Protein AF-A0A367LTR6-F1 (afdb_monomer_lite)

Structure (mmCIF, N/CA/C/O backbone):
data_AF-A0A367LTR6-F1
#
_entry.id   AF-A0A367LTR6-F1
#
loop_
_atom_site.group_PDB
_atom_site.id
_atom_site.type_symbol
_atom_site.label_atom_id
_atom_site.label_alt_id
_atom_site.label_comp_id
_atom_site.label_asym_id
_atom_site.label_entity_id
_atom_site.label_seq_id
_atom_site.pdbx_PDB_ins_code
_atom_site.Cartn_x
_atom_site.Cartn_y
_atom_site.Cartn_z
_atom_site.occupancy
_atom_site.B_iso_or_equiv
_atom_site.auth_seq_id
_atom_site.auth_comp_id
_atom_site.auth_asym_id
_atom_site.auth_atom_id
_atom_site.pdbx_PDB_model_num
ATOM 1 N N . ALA A 1 1 ? 1.520 25.442 -12.890 1.00 37.50 1 ALA A N 1
ATOM 2 C CA . ALA A 1 1 ? 1.406 24.385 -13.912 1.00 37.50 1 ALA A CA 1
ATOM 3 C C . ALA A 1 1 ? 2.595 23.441 -13.753 1.00 37.50 1 ALA A C 1
ATOM 5 O O . ALA A 1 1 ? 3.713 23.854 -14.018 1.00 37.50 1 ALA A O 1
ATOM 6 N N . ARG A 1 2 ? 2.397 22.245 -13.183 1.00 44.12 2 ARG A N 1
ATOM 7 C CA . ARG A 1 2 ? 3.455 21.230 -13.032 1.00 44.12 2 ARG A CA 1
ATOM 8 C C . ARG A 1 2 ? 3.351 20.279 -14.224 1.00 44.12 2 ARG A C 1
ATOM 10 O O . ARG A 1 2 ? 2.539 19.368 -14.192 1.00 44.12 2 ARG A O 1
ATOM 17 N N . SER A 1 3 ? 4.100 20.552 -15.284 1.00 49.22 3 SER A N 1
ATOM 18 C CA . SER A 1 3 ? 4.037 19.814 -16.555 1.00 49.22 3 SER A CA 1
ATOM 19 C C . SER A 1 3 ? 5.375 19.181 -16.948 1.00 49.22 3 SER A C 1
ATOM 21 O O . SER A 1 3 ? 5.603 18.935 -18.123 1.00 49.22 3 SER A O 1
ATOM 23 N N . ASP A 1 4 ? 6.243 18.896 -15.974 1.00 50.34 4 ASP A N 1
ATOM 24 C CA . ASP A 1 4 ? 7.540 18.243 -16.206 1.00 50.34 4 ASP A CA 1
ATOM 25 C C . ASP A 1 4 ? 7.682 16.959 -15.373 1.00 50.34 4 ASP A C 1
ATOM 27 O O . ASP A 1 4 ? 8.679 16.725 -14.693 1.00 50.34 4 ASP A O 1
ATOM 31 N N . GLN A 1 5 ? 6.622 16.143 -15.340 1.00 52.72 5 GLN A N 1
ATOM 32 C CA . GLN A 1 5 ? 6.732 14.794 -14.793 1.00 52.72 5 GLN A CA 1
ATOM 33 C C . GLN A 1 5 ? 7.208 13.884 -15.930 1.00 52.72 5 GLN A C 1
ATOM 35 O O . GLN A 1 5 ? 6.496 13.770 -16.933 1.00 52.72 5 GLN A O 1
ATOM 40 N N . PRO A 1 6 ? 8.398 13.262 -15.828 1.00 53.38 6 PRO A N 1
ATOM 41 C CA . PRO A 1 6 ? 8.828 12.292 -16.825 1.00 53.38 6 PRO A CA 1
ATOM 42 C C . PRO A 1 6 ? 7.750 11.208 -16.963 1.00 53.38 6 PRO A C 1
ATOM 44 O O . PRO A 1 6 ? 7.097 10.877 -15.966 1.00 53.38 6 PRO A O 1
ATOM 47 N N . PRO A 1 7 ? 7.533 10.657 -18.173 1.00 63.66 7 PRO A N 1
ATOM 48 C CA . PRO A 1 7 ? 6.541 9.612 -18.376 1.00 63.66 7 PRO A CA 1
ATOM 49 C C . PRO A 1 7 ? 6.794 8.495 -17.367 1.00 63.66 7 PRO A C 1
ATOM 51 O O . PRO A 1 7 ? 7.901 7.954 -17.285 1.00 63.66 7 PRO A O 1
ATOM 54 N N . ARG A 1 8 ? 5.774 8.202 -16.552 1.00 72.12 8 ARG A N 1
ATOM 55 C CA . ARG A 1 8 ? 5.863 7.200 -15.492 1.00 72.12 8 ARG A CA 1
ATOM 56 C C . ARG A 1 8 ? 6.392 5.894 -16.105 1.00 72.12 8 ARG A C 1
ATOM 58 O O . ARG A 1 8 ? 5.839 5.451 -17.114 1.00 72.12 8 ARG A O 1
ATOM 65 N N . PRO A 1 9 ? 7.423 5.248 -15.524 1.00 81.31 9 PRO A N 1
ATOM 66 C CA . PRO A 1 9 ? 8.022 4.028 -16.071 1.00 81.31 9 PRO A CA 1
ATOM 67 C C . PRO A 1 9 ? 7.147 2.792 -15.791 1.00 81.31 9 PRO A C 1
ATOM 69 O O . PRO A 1 9 ? 7.631 1.744 -15.368 1.00 81.31 9 PRO A O 1
ATOM 72 N N . LEU A 1 10 ? 5.835 2.926 -15.977 1.00 87.75 10 LEU A N 1
ATOM 73 C CA . LEU A 1 10 ? 4.835 1.896 -15.766 1.00 87.75 10 LEU A CA 1
ATOM 74 C C . LEU A 1 10 ? 3.840 1.965 -16.920 1.00 87.75 10 LEU A C 1
ATOM 76 O O . LEU A 1 10 ? 3.179 2.982 -17.125 1.00 87.75 10 LEU A O 1
ATOM 80 N N . CYS A 1 11 ? 3.736 0.886 -17.692 1.00 90.12 11 CYS A N 1
ATOM 81 C CA . CYS A 1 11 ? 2.747 0.827 -18.758 1.00 90.12 11 CYS A CA 1
ATOM 82 C C . CYS A 1 11 ? 1.335 0.644 -18.178 1.00 90.12 11 CYS A C 1
ATOM 84 O O . CYS A 1 11 ? 1.152 0.203 -17.041 1.00 90.12 11 CYS A O 1
ATOM 86 N N . ARG A 1 12 ? 0.317 0.932 -18.995 1.00 89.38 12 ARG A N 1
ATOM 87 C CA . ARG A 1 12 ? -1.093 0.820 -18.595 1.00 89.38 12 ARG A CA 1
ATOM 88 C C . ARG A 1 12 ? -1.475 -0.582 -18.105 1.00 89.38 12 ARG A C 1
ATOM 90 O O . ARG A 1 12 ? -2.251 -0.685 -17.163 1.00 89.38 12 ARG A O 1
ATOM 97 N N . ALA A 1 13 ? -0.942 -1.634 -18.729 1.00 91.62 13 ALA A N 1
ATOM 98 C CA . ALA A 1 13 ? -1.218 -3.014 -18.328 1.00 91.62 13 ALA A CA 1
ATOM 99 C C . ALA A 1 13 ? -0.679 -3.298 -16.917 1.00 91.62 13 ALA A C 1
ATOM 101 O O . ALA A 1 13 ? -1.447 -3.657 -16.034 1.00 91.62 13 ALA A O 1
ATOM 102 N N . CYS A 1 14 ? 0.597 -2.991 -16.660 1.00 92.25 14 CYS A N 1
ATOM 103 C CA . CYS A 1 14 ? 1.190 -3.174 -15.334 1.00 92.25 14 CYS A CA 1
ATOM 104 C C . CYS A 1 14 ? 0.504 -2.326 -14.249 1.00 92.25 14 CYS A C 1
ATOM 106 O O . CYS A 1 14 ? 0.422 -2.753 -13.102 1.00 92.25 14 CYS A O 1
ATOM 108 N N . ALA A 1 15 ? 0.013 -1.130 -14.591 1.00 91.12 15 ALA A N 1
ATOM 109 C CA . ALA A 1 15 ? -0.765 -0.307 -13.663 1.00 91.12 15 ALA A CA 1
ATOM 110 C C . ALA A 1 15 ? -2.131 -0.933 -13.323 1.00 91.12 15 ALA A C 1
ATOM 112 O O . ALA A 1 15 ? -2.591 -0.826 -12.186 1.00 91.12 15 ALA A O 1
ATOM 113 N N . ALA A 1 16 ? -2.771 -1.596 -14.292 1.00 91.50 16 ALA A N 1
ATOM 114 C CA . ALA A 1 16 ? -4.041 -2.291 -14.093 1.00 91.50 16 ALA A CA 1
ATOM 115 C C . ALA A 1 16 ? -3.897 -3.554 -13.226 1.00 91.50 16 ALA A C 1
ATOM 117 O O . ALA A 1 16 ? -4.831 -3.893 -12.501 1.00 91.50 16 ALA A O 1
ATOM 118 N N . ASP A 1 17 ? -2.726 -4.194 -13.250 1.00 94.31 17 ASP A N 1
ATOM 119 C CA . ASP A 1 17 ? -2.422 -5.385 -12.447 1.00 94.31 17 ASP A CA 1
ATOM 120 C C . ASP A 1 17 ? -2.125 -5.071 -10.971 1.00 94.31 17 ASP A C 1
ATOM 122 O O . ASP A 1 17 ? -2.002 -5.985 -10.153 1.00 94.31 17 ASP A O 1
ATOM 126 N N . LEU A 1 18 ? -2.001 -3.790 -10.596 1.00 94.62 18 LEU A N 1
ATOM 127 C CA . LEU A 1 18 ? -1.764 -3.420 -9.203 1.00 94.62 18 LEU A CA 1
ATOM 128 C C . LEU A 1 18 ? -2.926 -3.896 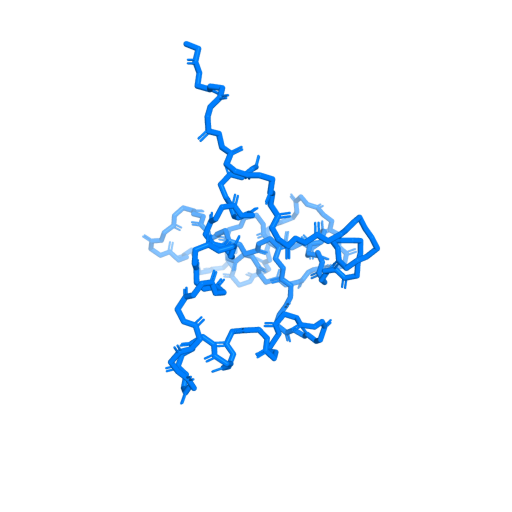-8.309 1.00 94.62 18 LEU A C 1
ATOM 130 O O . LEU A 1 18 ? -4.098 -3.707 -8.650 1.00 94.62 18 LEU A O 1
ATOM 134 N N . PRO A 1 19 ? -2.637 -4.476 -7.130 1.00 95.56 19 PRO A N 1
ATOM 135 C CA . PRO A 1 19 ? -3.636 -5.149 -6.309 1.00 95.56 19 PRO A CA 1
ATOM 136 C C . PRO A 1 19 ? -4.427 -4.151 -5.453 1.00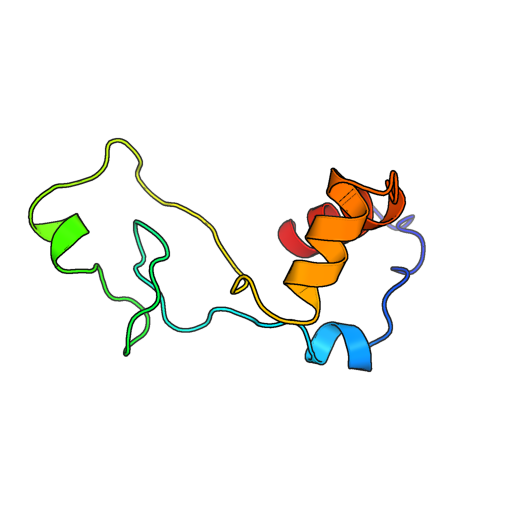 95.56 19 PRO A C 1
ATOM 138 O O . PRO A 1 19 ? -4.345 -4.169 -4.224 1.00 95.56 19 PRO A O 1
ATOM 141 N N . TRP A 1 20 ? -5.196 -3.271 -6.095 1.00 92.38 20 TRP A N 1
ATOM 142 C CA . TRP A 1 20 ? -6.004 -2.243 -5.437 1.00 92.38 20 TRP A CA 1
ATOM 143 C C . TRP A 1 20 ? -6.915 -2.824 -4.347 1.00 92.38 20 TRP A C 1
ATOM 145 O O . TRP A 1 20 ? -7.643 -3.798 -4.557 1.00 92.38 20 TRP A O 1
ATOM 155 N N . SER A 1 21 ? -6.881 -2.200 -3.173 1.00 91.12 21 SER A N 1
ATOM 156 C CA . SER A 1 21 ? -7.712 -2.522 -2.020 1.00 91.12 21 SER A CA 1
ATOM 157 C C . SER A 1 21 ? -8.972 -1.659 -2.062 1.00 91.12 21 SER A C 1
ATOM 159 O O . SER A 1 21 ? -8.947 -0.483 -1.717 1.00 91.12 21 SER A O 1
ATOM 161 N N . ARG A 1 22 ? -10.079 -2.223 -2.561 1.00 86.25 22 ARG A N 1
ATOM 162 C CA . ARG A 1 22 ? -11.346 -1.484 -2.743 1.00 86.25 22 ARG A CA 1
ATOM 163 C C . ARG A 1 22 ? -12.303 -1.581 -1.561 1.00 86.25 22 ARG A C 1
ATOM 165 O O . ARG A 1 22 ? -13.160 -0.727 -1.410 1.00 86.25 22 ARG A O 1
ATOM 172 N N . GLN A 1 23 ? -12.206 -2.643 -0.768 1.00 93.44 23 GLN A N 1
ATOM 173 C CA . GLN A 1 23 ? -13.126 -2.904 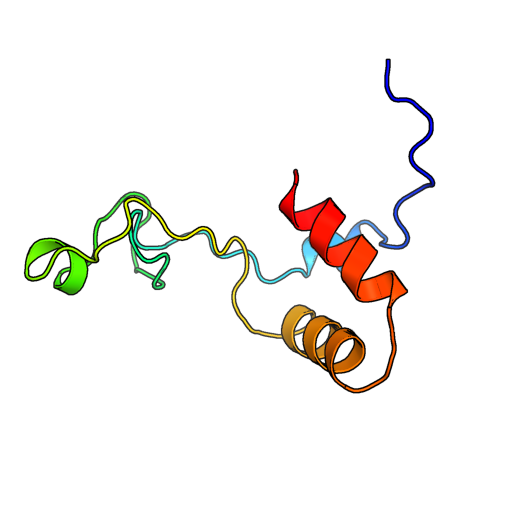0.335 1.00 93.44 23 GLN A CA 1
ATOM 174 C C . GLN A 1 23 ? -12.312 -3.024 1.612 1.00 93.44 23 GLN A C 1
ATOM 176 O O . GLN A 1 23 ? -11.657 -4.038 1.861 1.00 93.44 23 GLN A O 1
ATOM 181 N N . GLN A 1 24 ? -12.306 -1.953 2.395 1.00 95.50 24 GLN A N 1
ATOM 182 C CA . GLN A 1 24 ? -11.470 -1.857 3.578 1.00 95.50 24 GLN A CA 1
ATOM 183 C C . GLN A 1 24 ? -12.115 -1.007 4.663 1.00 95.50 24 GLN A C 1
ATOM 185 O O . GLN A 1 24 ? -12.963 -0.153 4.409 1.00 95.50 24 GLN A O 1
ATOM 190 N N . CYS A 1 25 ? -11.674 -1.228 5.895 1.00 95.94 25 CYS A N 1
ATOM 191 C CA . CYS A 1 25 ? -12.048 -0.411 7.029 1.00 95.94 25 CYS A CA 1
ATOM 192 C C . CYS A 1 25 ? -11.641 1.043 6.777 1.00 95.94 25 CYS A C 1
ATOM 194 O O . CYS A 1 25 ? -10.460 1.322 6.571 1.00 95.94 25 CYS A O 1
ATOM 196 N N . ARG A 1 26 ? -12.589 1.980 6.897 1.00 95.56 26 ARG A N 1
ATOM 197 C CA . ARG A 1 26 ? -12.317 3.424 6.778 1.00 95.56 26 ARG A CA 1
ATOM 198 C C . ARG A 1 26 ? -11.280 3.937 7.774 1.00 95.56 26 ARG A C 1
ATOM 200 O O . ARG A 1 26 ? -10.710 4.995 7.552 1.00 95.56 26 ARG A O 1
ATOM 207 N N . ARG A 1 27 ? -11.049 3.201 8.865 1.00 96.25 27 ARG A N 1
ATOM 208 C CA . ARG A 1 27 ? -10.131 3.593 9.931 1.00 96.25 27 ARG A CA 1
ATOM 209 C C . ARG A 1 27 ? -8.779 2.904 9.837 1.00 96.25 27 ARG A C 1
ATOM 211 O O . ARG A 1 27 ? -7.778 3.580 9.678 1.00 96.25 27 ARG A O 1
ATOM 218 N N . CYS A 1 28 ? -8.723 1.576 9.915 1.00 96.56 28 CYS A N 1
ATOM 219 C CA . CYS A 1 28 ? -7.448 0.845 9.918 1.00 96.56 28 CYS A CA 1
ATOM 220 C C . CYS A 1 28 ? -7.026 0.276 8.556 1.00 96.56 28 CYS A C 1
ATOM 222 O O . CYS A 1 28 ? -6.005 -0.401 8.492 1.00 96.56 28 CYS A O 1
ATOM 224 N N . ALA A 1 29 ? -7.811 0.488 7.495 1.00 95.81 29 ALA A N 1
ATOM 225 C CA . ALA A 1 29 ? -7.598 -0.088 6.163 1.00 95.81 29 ALA A CA 1
ATOM 226 C C . ALA A 1 29 ? -7.550 -1.630 6.098 1.00 95.81 29 ALA A C 1
ATOM 228 O O . ALA A 1 29 ? -7.174 -2.196 5.074 1.00 95.81 29 ALA A O 1
ATOM 229 N N . LEU A 1 30 ? -7.976 -2.335 7.154 1.00 95.00 30 LEU A N 1
ATOM 230 C CA . LEU A 1 30 ? -8.117 -3.792 7.113 1.00 95.00 30 LEU A CA 1
ATOM 231 C C . LEU A 1 30 ? -9.136 -4.187 6.031 1.00 95.00 30 LEU A C 1
ATOM 233 O O . LEU A 1 30 ? -10.210 -3.581 6.014 1.00 95.00 30 LEU A O 1
ATOM 237 N N . PRO A 1 31 ? -8.865 -5.196 5.182 1.00 93.69 31 PRO A N 1
ATOM 238 C CA . PRO A 1 31 ? -9.832 -5.669 4.200 1.00 93.69 31 PRO A CA 1
ATOM 239 C C . PRO A 1 31 ? -11.169 -6.046 4.842 1.00 93.69 31 PRO A C 1
ATOM 241 O O . PRO A 1 31 ? -11.205 -6.706 5.883 1.00 93.69 31 PRO A O 1
ATOM 244 N N . LEU A 1 32 ? -12.264 -5.630 4.215 1.00 94.25 32 LEU A N 1
ATOM 245 C CA . LEU A 1 32 ? -13.631 -5.923 4.640 1.00 94.25 32 LEU A CA 1
ATOM 246 C C . LEU A 1 32 ? -14.453 -6.459 3.460 1.00 94.25 32 LEU A C 1
ATOM 248 O O . LEU A 1 32 ? -14.089 -6.208 2.318 1.00 94.25 32 LEU A O 1
ATOM 252 N N . PRO A 1 33 ? -15.575 -7.160 3.705 1.00 91.19 33 PRO A N 1
ATOM 253 C CA . PRO A 1 33 ? -16.467 -7.612 2.631 1.00 91.19 33 PRO A CA 1
ATOM 254 C C . PRO A 1 33 ? -17.236 -6.477 1.940 1.00 91.19 33 PRO A C 1
ATOM 256 O O . PRO A 1 33 ? -17.758 -6.649 0.842 1.00 91.19 33 PRO A O 1
ATOM 259 N N . LEU A 1 34 ? -17.370 -5.332 2.614 1.00 88.75 34 LEU A N 1
ATOM 260 C CA . LEU A 1 34 ? -18.126 -4.176 2.150 1.00 88.75 34 LEU A CA 1
ATOM 261 C C . LEU A 1 34 ? -17.279 -2.919 2.304 1.00 88.75 34 LEU A C 1
ATOM 263 O O . LEU A 1 34 ? -16.565 -2.753 3.296 1.00 88.75 34 LEU A O 1
ATOM 267 N N . ASP A 1 35 ? -17.390 -2.030 1.324 1.00 88.00 35 ASP A N 1
ATOM 268 C CA . ASP A 1 35 ? -16.759 -0.720 1.377 1.00 88.00 35 ASP A CA 1
ATOM 269 C C . ASP A 1 35 ? -17.504 0.213 2.347 1.00 88.00 35 ASP A C 1
ATOM 271 O O . ASP A 1 35 ? -18.680 0.035 2.676 1.00 88.00 35 ASP A O 1
ATOM 275 N N . GLY A 1 36 ? -16.793 1.220 2.833 1.00 85.38 36 GLY A N 1
ATOM 276 C CA . GLY A 1 36 ? -17.344 2.298 3.631 1.00 85.38 36 GLY A CA 1
ATOM 277 C C . GLY A 1 36 ? -17.616 1.969 5.098 1.00 85.38 36 GLY A C 1
ATOM 278 O O . GLY A 1 36 ? -18.146 2.808 5.826 1.00 85.38 36 GLY A O 1
ATOM 279 N N . GLN A 1 37 ? -17.239 0.773 5.540 1.00 93.50 37 GLN A N 1
ATOM 280 C CA . GLN A 1 37 ? -17.485 0.278 6.889 1.00 93.50 37 GLN A CA 1
ATOM 281 C C . GLN A 1 37 ? -16.312 0.574 7.833 1.00 93.50 37 GLN A C 1
ATOM 283 O O . GLN A 1 37 ? -15.164 0.751 7.418 1.00 93.50 37 GLN A O 1
ATOM 288 N N . VAL A 1 38 ? -16.597 0.585 9.135 1.00 96.44 38 VAL A N 1
ATOM 289 C CA . VAL A 1 38 ? -15.581 0.518 10.193 1.00 96.44 38 VAL A CA 1
ATOM 290 C C . VAL A 1 38 ? -15.619 -0.895 10.765 1.00 96.44 38 VAL A C 1
ATOM 292 O O . VAL A 1 38 ? -16.686 -1.401 11.103 1.00 96.44 38 VAL A O 1
ATOM 295 N N . CYS A 1 39 ? -14.468 -1.563 10.851 1.00 96.81 39 CYS A N 1
ATOM 296 C CA . CYS A 1 39 ? -14.414 -2.931 11.360 1.00 96.81 39 CYS A CA 1
ATOM 297 C C . CYS A 1 39 ? -14.773 -2.995 12.856 1.00 96.81 39 CYS A C 1
ATOM 299 O O . CYS A 1 39 ? -14.583 -2.027 13.597 1.00 96.81 39 CYS A O 1
ATOM 301 N N . GLY A 1 40 ? -15.230 -4.163 13.323 1.00 96.25 40 GLY A N 1
ATOM 302 C CA . GLY A 1 40 ? -15.641 -4.354 14.719 1.00 96.25 40 GLY A CA 1
ATOM 303 C C . GLY A 1 40 ? -14.538 -4.053 15.740 1.00 96.25 40 GLY A C 1
ATOM 304 O O . GLY A 1 40 ? -14.826 -3.562 16.828 1.00 96.25 40 GLY A O 1
ATOM 305 N N . GLU A 1 41 ? -13.267 -4.270 15.389 1.00 96.81 41 GLU A N 1
ATOM 306 C CA . GLU A 1 41 ? -12.153 -3.916 16.273 1.00 96.81 41 GLU A CA 1
ATOM 307 C C . GLU A 1 41 ? -12.012 -2.401 16.428 1.00 96.81 41 GLU A C 1
ATOM 309 O O . GLU A 1 41 ? -11.938 -1.910 17.548 1.00 96.81 41 GLU A O 1
ATOM 314 N N . CYS A 1 42 ? -12.081 -1.646 15.328 1.00 97.56 42 CYS A N 1
ATOM 315 C CA . CYS A 1 42 ? -12.017 -0.184 15.371 1.00 97.56 42 CYS A CA 1
ATOM 316 C C . CYS A 1 42 ? -13.220 0.453 16.083 1.00 97.56 42 CYS A C 1
ATOM 318 O O . CYS A 1 42 ? -13.076 1.547 16.625 1.00 97.56 42 CYS A O 1
ATOM 320 N N . LEU A 1 43 ? -14.386 -0.204 16.077 1.00 96.44 43 LEU A N 1
ATOM 321 C CA . LEU A 1 43 ? -15.559 0.230 16.844 1.00 96.44 43 LEU A CA 1
ATOM 322 C C . LEU A 1 43 ? -15.383 -0.022 18.347 1.00 96.44 43 LEU A C 1
ATOM 324 O O . LEU A 1 43 ? -15.670 0.858 19.151 1.00 96.44 43 LEU A O 1
ATOM 328 N N . ARG A 1 44 ? -14.899 -1.210 18.732 1.00 97.94 44 ARG A N 1
ATOM 329 C CA . ARG A 1 44 ? -14.719 -1.588 20.146 1.00 97.94 44 ARG A CA 1
ATOM 330 C C . ARG A 1 44 ? -13.534 -0.889 20.800 1.00 97.94 44 ARG A C 1
ATOM 332 O O . ARG A 1 44 ? -13.607 -0.518 21.967 1.00 97.94 44 ARG A O 1
ATOM 339 N N . ARG A 1 45 ? -12.427 -0.767 20.070 1.00 97.50 45 ARG A N 1
ATOM 340 C CA . ARG A 1 45 ? -11.165 -0.189 20.535 1.00 97.50 45 ARG A CA 1
ATOM 341 C C . ARG A 1 45 ? -10.626 0.761 19.471 1.00 97.50 45 ARG A C 1
ATOM 343 O O . ARG A 1 45 ? -9.802 0.373 18.643 1.00 97.50 45 ARG A O 1
ATOM 350 N N . PRO A 1 46 ? -11.112 2.009 19.482 1.00 95.25 46 PRO A N 1
ATOM 351 C CA . PRO A 1 46 ? -10.594 3.075 18.648 1.00 95.25 46 PRO A CA 1
ATOM 352 C C . PRO A 1 46 ? -9.045 3.159 18.657 1.00 95.25 46 PRO A C 1
ATOM 354 O O . PRO A 1 46 ? -8.486 3.454 19.710 1.00 95.25 46 PRO A O 1
ATOM 357 N N . PRO A 1 47 ? -8.323 2.935 17.533 1.00 96.56 47 PRO A N 1
ATOM 358 C CA . PRO A 1 47 ? -6.898 3.268 17.425 1.00 96.56 47 PRO A CA 1
ATOM 359 C C . PRO A 1 47 ? -6.611 4.751 17.690 1.00 96.56 47 PRO A C 1
ATOM 361 O O . PRO A 1 47 ? -7.474 5.598 17.463 1.00 96.56 47 PRO A O 1
ATOM 364 N N . ALA A 1 48 ? -5.365 5.052 18.075 1.00 97.25 48 ALA A N 1
ATOM 365 C CA . ALA A 1 48 ? -4.851 6.405 18.336 1.00 97.25 48 ALA A CA 1
ATOM 366 C C . ALA A 1 48 ? -4.628 7.267 17.073 1.00 97.25 48 ALA A C 1
ATOM 368 O O . ALA A 1 48 ? -4.077 8.359 17.158 1.00 97.25 48 ALA A O 1
ATOM 369 N N . TYR A 1 49 ? -5.030 6.773 15.903 1.00 96.94 49 TYR A N 1
ATOM 370 C CA . TYR A 1 49 ? -5.023 7.497 14.636 1.00 96.94 49 TYR A CA 1
ATOM 371 C C . TYR A 1 49 ? -6.445 7.570 14.075 1.00 96.94 49 TYR A C 1
ATOM 373 O O . TYR A 1 49 ? -7.283 6.698 14.335 1.00 96.94 49 TYR A O 1
ATOM 381 N N . GLU A 1 50 ? -6.701 8.594 13.267 1.00 95.38 50 GLU A N 1
ATOM 382 C CA . GLU A 1 50 ? -7.998 8.791 12.615 1.00 95.38 50 GLU A CA 1
ATOM 383 C C . GLU A 1 50 ? -8.188 7.844 11.432 1.00 95.38 50 GLU A C 1
ATOM 385 O O . GLU A 1 50 ? -9.242 7.223 11.298 1.00 95.38 50 GLU A O 1
ATOM 390 N N . GLN A 1 51 ? -7.152 7.696 10.603 1.00 95.62 51 GLN A N 1
ATOM 391 C CA . GLN A 1 51 ? -7.211 6.898 9.388 1.00 95.62 51 GLN A CA 1
ATOM 392 C C . GLN A 1 51 ? -5.830 6.379 8.973 1.00 95.62 51 GLN A C 1
ATOM 394 O O . GLN A 1 51 ? -4.836 7.100 9.010 1.00 95.62 51 GLN A O 1
ATOM 399 N N . ALA A 1 52 ? -5.792 5.126 8.528 1.00 95.56 52 ALA A N 1
ATOM 400 C CA . ALA A 1 52 ? -4.693 4.529 7.789 1.00 95.56 52 ALA A CA 1
ATOM 401 C C . ALA A 1 52 ? -5.055 4.468 6.297 1.00 95.56 52 ALA A C 1
ATOM 403 O O . ALA A 1 52 ? -6.173 4.097 5.935 1.00 95.56 52 ALA A O 1
ATOM 404 N N . ILE A 1 53 ? -4.098 4.810 5.433 1.00 93.25 53 ILE A N 1
ATOM 405 C CA . ILE A 1 53 ? -4.251 4.771 3.975 1.00 93.25 53 ILE A CA 1
ATOM 406 C C . ILE A 1 53 ? -3.392 3.630 3.427 1.00 93.25 53 ILE A C 1
ATOM 408 O O . ILE A 1 53 ? -2.166 3.680 3.490 1.00 93.25 53 ILE A O 1
ATOM 412 N N . ALA A 1 54 ? -4.046 2.593 2.903 1.00 93.56 54 ALA A N 1
ATOM 413 C CA . ALA A 1 54 ? -3.403 1.450 2.257 1.00 93.56 54 ALA A CA 1
ATOM 414 C C . ALA A 1 54 ? -4.137 1.122 0.942 1.00 93.56 54 ALA A C 1
ATOM 416 O O . ALA A 1 54 ? -5.004 0.253 0.928 1.00 93.56 54 ALA A O 1
ATOM 417 N N . PRO A 1 55 ? -3.843 1.833 -0.163 1.00 91.81 55 PRO A N 1
ATOM 418 C CA . PRO A 1 55 ? -4.600 1.709 -1.414 1.00 91.81 55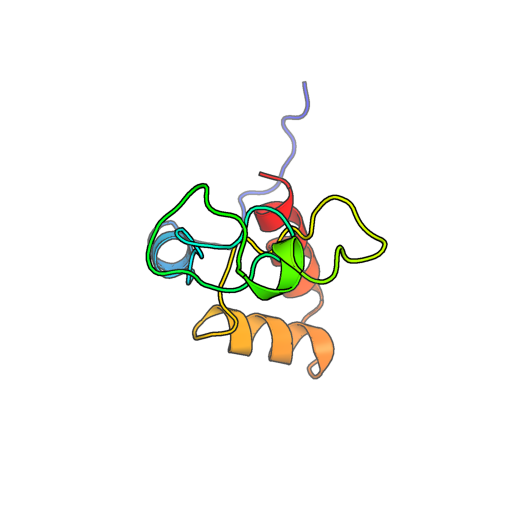 PRO A CA 1
ATOM 419 C C . PRO A 1 55 ? -4.404 0.365 -2.118 1.00 91.81 55 PRO A C 1
ATOM 421 O O . PRO A 1 55 ? -5.181 0.010 -3.002 1.00 91.81 55 PRO A O 1
ATOM 424 N N . TRP A 1 56 ? -3.392 -0.407 -1.725 1.00 94.62 56 TRP A N 1
ATOM 425 C CA . TRP A 1 56 ? -3.105 -1.716 -2.288 1.00 94.62 56 TRP A CA 1
ATOM 426 C C . TRP A 1 56 ? -2.988 -2.784 -1.210 1.00 94.62 56 TRP A C 1
ATOM 428 O O . TRP A 1 56 ? -2.520 -2.537 -0.098 1.00 94.62 56 TRP A O 1
ATOM 438 N N . ARG A 1 57 ? -3.337 -4.012 -1.588 1.00 94.12 57 ARG A N 1
ATOM 439 C CA . ARG A 1 57 ? -3.012 -5.212 -0.820 1.00 94.12 57 ARG A CA 1
ATOM 440 C C . ARG A 1 57 ? -1.543 -5.561 -1.018 1.00 94.12 57 ARG A C 1
ATOM 442 O O . ARG A 1 57 ? -1.003 -5.413 -2.111 1.00 94.12 57 ARG A O 1
ATOM 449 N N . TYR A 1 58 ? -0.91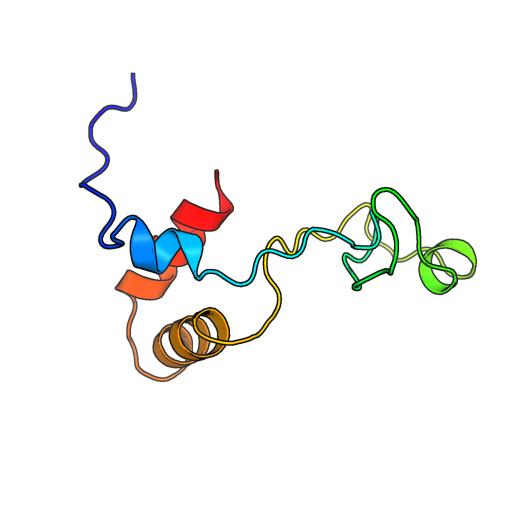3 -6.097 0.020 1.00 94.06 58 TYR A N 1
ATOM 450 C CA . TYR A 1 58 ? 0.426 -6.664 -0.099 1.00 94.06 58 TYR A CA 1
ATOM 451 C C . TYR A 1 58 ? 0.356 -8.017 -0.825 1.00 94.06 58 TYR A C 1
ATOM 453 O O . TYR A 1 58 ? 0.196 -9.062 -0.202 1.00 94.06 58 TYR A O 1
ATOM 461 N N . ALA A 1 59 ? 0.377 -7.967 -2.155 1.00 95.94 59 ALA A N 1
ATOM 462 C CA . ALA A 1 59 ? 0.281 -9.112 -3.054 1.00 95.94 59 ALA A CA 1
ATOM 463 C C . ALA A 1 59 ? 0.999 -8.801 -4.374 1.00 95.94 59 ALA A C 1
ATOM 465 O O . ALA A 1 59 ? 1.350 -7.646 -4.630 1.00 95.94 59 ALA A O 1
ATOM 466 N N . PHE A 1 60 ? 1.187 -9.808 -5.225 1.00 95.19 60 PHE A N 1
ATOM 467 C CA . PHE A 1 60 ? 1.771 -9.619 -6.551 1.00 95.19 60 PHE A CA 1
ATOM 468 C C . PHE A 1 60 ? 0.959 -8.619 -7.403 1.00 95.19 60 PHE A C 1
ATOM 470 O O . PHE A 1 60 ? -0.273 -8.645 -7.347 1.00 95.19 60 PHE A O 1
ATOM 477 N N . PRO A 1 61 ? 1.619 -7.752 -8.201 1.00 94.75 61 PRO A N 1
ATOM 478 C CA . PRO A 1 61 ? 3.076 -7.568 -8.309 1.00 94.75 61 PRO A CA 1
ATOM 479 C C . PRO A 1 61 ? 3.687 -6.645 -7.242 1.00 94.75 61 PRO A C 1
ATOM 481 O O . PRO A 1 61 ? 4.908 -6.487 -7.187 1.00 94.75 61 PRO A O 1
ATOM 484 N N . LEU A 1 62 ? 2.866 -6.007 -6.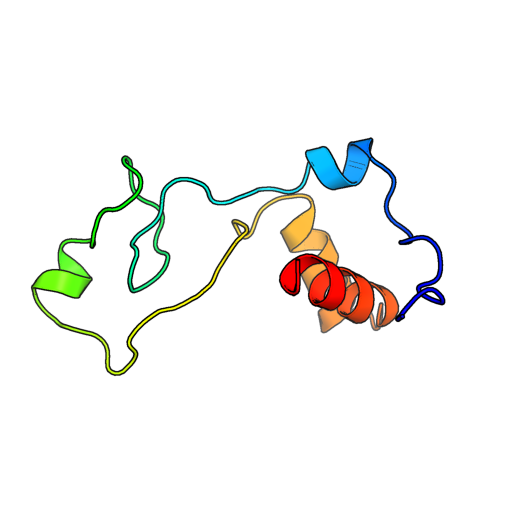405 1.00 96.19 62 LEU A N 1
ATOM 485 C CA . LEU A 1 62 ? 3.303 -4.967 -5.476 1.00 96.19 62 LEU A CA 1
ATOM 486 C C . LEU A 1 62 ? 4.285 -5.474 -4.412 1.00 96.19 62 LEU A C 1
ATOM 488 O O . LEU A 1 62 ? 5.259 -4.785 -4.113 1.00 96.19 62 LEU A O 1
ATOM 492 N N . ASP A 1 63 ? 4.057 -6.662 -3.857 1.00 96.94 63 ASP A N 1
ATOM 493 C CA . ASP A 1 63 ? 4.955 -7.294 -2.880 1.00 96.94 63 ASP A CA 1
ATOM 494 C C . ASP A 1 63 ? 6.404 -7.390 -3.391 1.00 96.94 63 ASP A C 1
ATOM 496 O O . ASP A 1 63 ? 7.360 -7.054 -2.689 1.00 96.94 63 ASP A O 1
ATOM 500 N N . SER A 1 64 ? 6.557 -7.759 -4.657 1.00 96.50 64 SER A N 1
ATOM 501 C CA . SER A 1 64 ? 7.818 -7.938 -5.355 1.00 96.50 64 SER A CA 1
ATOM 502 C C . SER A 1 64 ? 8.473 -6.589 -5.628 1.00 96.50 64 SER A C 1
ATOM 504 O O . SER A 1 64 ? 9.678 -6.438 -5.426 1.00 96.50 64 SER A O 1
ATOM 506 N N . LEU A 1 65 ? 7.691 -5.575 -6.017 1.00 95.69 65 LEU A N 1
ATOM 507 C CA . LEU A 1 65 ? 8.189 -4.206 -6.182 1.00 95.69 65 LEU A CA 1
ATOM 508 C C . LEU A 1 65 ? 8.694 -3.625 -4.852 1.00 95.69 65 LEU A C 1
ATOM 510 O O . LEU A 1 65 ? 9.792 -3.066 -4.809 1.00 95.69 65 LEU A O 1
ATOM 514 N N . ILE A 1 66 ? 7.936 -3.806 -3.764 1.00 96.38 66 ILE A N 1
ATOM 515 C CA . ILE A 1 66 ? 8.317 -3.359 -2.417 1.00 96.38 66 ILE A CA 1
ATOM 516 C C . ILE A 1 66 ? 9.575 -4.087 -1.941 1.00 96.38 66 ILE A C 1
ATOM 518 O O . ILE A 1 66 ? 10.481 -3.445 -1.410 1.00 96.38 66 ILE A O 1
ATOM 522 N N . ASN A 1 67 ? 9.659 -5.404 -2.141 1.00 97.69 67 ASN A N 1
ATOM 523 C CA . ASN A 1 67 ? 10.823 -6.196 -1.750 1.00 97.69 67 ASN A CA 1
ATOM 524 C C . ASN A 1 67 ? 12.089 -5.718 -2.481 1.00 97.69 67 ASN A C 1
ATOM 526 O O . ASN A 1 67 ? 13.093 -5.395 -1.848 1.00 97.69 67 ASN A O 1
ATOM 530 N N . ARG A 1 68 ? 12.020 -5.565 -3.810 1.00 97.25 68 ARG A N 1
ATOM 531 C CA . ARG A 1 68 ? 13.141 -5.061 -4.620 1.00 97.25 68 ARG A CA 1
ATOM 532 C C . ARG A 1 68 ? 13.582 -3.663 -4.192 1.00 97.25 68 ARG A C 1
ATOM 534 O O . ARG A 1 68 ? 14.778 -3.399 -4.090 1.00 97.25 68 ARG A O 1
ATOM 541 N N . PHE A 1 69 ? 12.627 -2.779 -3.912 1.00 96.31 69 PHE A N 1
ATOM 542 C CA . PHE A 1 69 ? 12.920 -1.449 -3.390 1.00 96.31 69 PHE A CA 1
ATOM 543 C C . PHE A 1 69 ? 13.656 -1.516 -2.041 1.00 96.31 69 PHE A C 1
ATOM 545 O O . PHE A 1 69 ? 14.728 -0.932 -1.908 1.00 96.31 69 PHE A O 1
ATOM 552 N N . LYS A 1 70 ? 13.109 -2.246 -1.060 1.00 96.69 70 LYS A N 1
ATOM 553 C CA . LYS A 1 70 ? 13.629 -2.283 0.317 1.00 96.69 70 LYS A CA 1
ATOM 554 C C . LYS A 1 70 ? 14.945 -3.045 0.464 1.00 96.69 70 LYS A C 1
ATOM 556 O O . LYS A 1 70 ? 15.757 -2.680 1.308 1.00 96.69 70 LYS A O 1
ATOM 561 N N . HIS A 1 71 ? 15.136 -4.109 -0.313 1.00 97.69 71 HIS A N 1
ATOM 562 C CA . HIS A 1 71 ? 16.187 -5.100 -0.056 1.00 97.69 71 HIS A CA 1
ATOM 563 C C . HIS A 1 71 ? 17.162 -5.301 -1.218 1.00 97.69 71 HIS A C 1
ATOM 565 O O . HIS A 1 71 ? 18.187 -5.948 -1.034 1.00 97.69 71 HIS A O 1
ATOM 571 N N . GLN A 1 72 ? 16.880 -4.755 -2.405 1.00 97.50 72 GLN A N 1
ATOM 572 C CA . GLN A 1 72 ? 17.723 -4.939 -3.597 1.00 97.50 72 GLN A CA 1
ATOM 573 C C . GLN A 1 72 ? 18.196 -3.611 -4.201 1.00 97.50 72 GLN A C 1
ATOM 575 O O . GLN A 1 72 ? 18.567 -3.565 -5.371 1.00 97.50 72 GLN A O 1
ATOM 580 N N . ALA A 1 73 ? 18.159 -2.522 -3.423 1.00 95.12 73 ALA A N 1
ATOM 581 C CA . ALA A 1 73 ? 18.594 -1.186 -3.842 1.00 95.12 73 ALA A CA 1
ATOM 582 C C . ALA A 1 73 ? 17.927 -0.682 -5.142 1.00 95.12 73 ALA A C 1
ATOM 584 O O . ALA A 1 73 ? 18.476 0.155 -5.859 1.00 95.12 73 ALA A O 1
ATOM 585 N N . ALA A 1 74 ? 16.715 -1.157 -5.456 1.00 95.19 74 ALA A N 1
ATOM 586 C CA . ALA A 1 74 ? 15.952 -0.704 -6.616 1.00 95.19 74 ALA A CA 1
ATOM 587 C C . ALA A 1 74 ? 15.232 0.627 -6.315 1.00 95.19 74 ALA A C 1
ATOM 589 O O . ALA A 1 74 ? 14.006 0.716 -6.367 1.00 95.19 74 ALA A O 1
ATOM 590 N N . TRP A 1 75 ? 15.992 1.676 -5.986 1.00 93.94 75 TRP A N 1
ATOM 591 C CA . TRP A 1 75 ? 15.490 2.992 -5.557 1.00 93.94 75 TRP A CA 1
ATOM 592 C C . TRP A 1 75 ? 14.453 3.641 -6.490 1.00 93.94 75 TRP A C 1
ATOM 594 O O . TRP A 1 75 ? 13.493 4.221 -5.973 1.00 93.94 75 TRP A O 1
ATOM 604 N N . PRO A 1 76 ? 14.558 3.528 -7.834 1.00 93.06 76 PRO A N 1
ATOM 605 C CA . PRO A 1 76 ? 13.536 4.066 -8.732 1.00 93.06 76 PRO A CA 1
ATOM 606 C C . PRO A 1 76 ? 12.137 3.481 -8.494 1.00 93.06 76 PRO A C 1
ATOM 608 O O . PRO A 1 76 ? 11.148 4.175 -8.719 1.00 93.06 76 PRO A O 1
ATOM 611 N N . LEU A 1 77 ? 12.034 2.246 -7.981 1.00 93.62 77 LEU A N 1
ATOM 612 C CA . LEU A 1 77 ? 10.745 1.659 -7.603 1.00 93.62 77 LEU A CA 1
ATOM 613 C C . LEU A 1 77 ? 10.122 2.381 -6.406 1.00 93.62 77 LEU A C 1
ATOM 615 O O . LEU A 1 77 ? 8.913 2.563 -6.382 1.00 93.62 77 LEU A O 1
ATOM 619 N N . GLY A 1 78 ? 10.926 2.852 -5.449 1.00 92.81 78 GLY A N 1
ATOM 620 C CA . GLY A 1 78 ? 10.432 3.662 -4.333 1.00 92.81 78 GLY A CA 1
ATOM 621 C C . GLY A 1 78 ? 9.816 4.980 -4.805 1.00 92.81 78 GLY A C 1
ATOM 622 O O . GLY A 1 78 ? 8.730 5.342 -4.359 1.00 92.81 78 GLY A O 1
ATOM 623 N N . ARG A 1 79 ? 10.462 5.655 -5.770 1.00 92.19 79 ARG A N 1
ATOM 624 C CA . ARG A 1 79 ? 9.905 6.856 -6.415 1.00 92.19 79 ARG A CA 1
ATOM 625 C C . ARG A 1 79 ? 8.591 6.541 -7.130 1.00 92.19 79 ARG A C 1
ATOM 627 O O . ARG A 1 79 ? 7.605 7.221 -6.879 1.00 92.19 79 ARG A O 1
ATOM 634 N N . LEU A 1 80 ? 8.566 5.500 -7.967 1.00 92.19 80 LEU A N 1
ATOM 635 C CA . LEU A 1 80 ? 7.359 5.078 -8.686 1.00 92.19 80 LEU A CA 1
ATOM 636 C C . LEU A 1 80 ? 6.194 4.793 -7.726 1.00 92.19 80 LEU A C 1
ATOM 638 O O . LEU A 1 80 ? 5.093 5.290 -7.937 1.00 92.19 80 LEU A O 1
ATOM 642 N N . LEU A 1 81 ? 6.437 4.018 -6.666 1.00 92.69 81 LEU A N 1
ATOM 643 C CA . LEU A 1 81 ? 5.425 3.674 -5.666 1.00 92.69 81 LEU A CA 1
ATOM 644 C C . LEU A 1 81 ? 4.928 4.905 -4.897 1.00 92.69 81 LEU A C 1
ATOM 646 O O . LEU A 1 81 ? 3.734 5.013 -4.638 1.00 92.69 81 LEU A O 1
ATOM 650 N N . GLY A 1 82 ? 5.821 5.840 -4.564 1.00 92.44 82 GLY A N 1
ATOM 651 C CA . GLY A 1 82 ? 5.447 7.105 -3.929 1.00 92.44 82 GLY A CA 1
ATOM 652 C C . GLY A 1 82 ? 4.604 7.995 -4.841 1.00 92.44 82 GLY A C 1
ATOM 653 O O . GLY A 1 82 ? 3.609 8.556 -4.396 1.00 92.44 82 GLY A O 1
ATOM 654 N N . GLU A 1 83 ? 4.954 8.083 -6.125 1.00 91.38 83 GLU A N 1
ATOM 655 C CA . GLU A 1 83 ? 4.165 8.825 -7.112 1.00 91.38 83 GLU A CA 1
ATOM 656 C C . GLU A 1 83 ? 2.790 8.197 -7.341 1.00 91.38 83 GLU A C 1
ATOM 658 O O . GLU A 1 83 ? 1.825 8.933 -7.487 1.00 91.38 83 GLU A O 1
ATOM 663 N N . LEU A 1 84 ? 2.687 6.865 -7.371 1.00 90.25 84 LEU A N 1
ATOM 664 C CA . LEU A 1 84 ? 1.405 6.158 -7.483 1.00 90.25 84 LEU A CA 1
ATOM 665 C C . LEU A 1 84 ? 0.524 6.339 -6.240 1.00 90.25 84 LEU A C 1
ATOM 667 O O . LEU A 1 84 ? -0.693 6.293 -6.346 1.00 90.25 84 LEU A O 1
ATOM 671 N N . LEU A 1 85 ? 1.130 6.494 -5.059 1.00 90.75 85 LEU A N 1
ATOM 672 C CA . LEU A 1 85 ? 0.407 6.685 -3.799 1.00 90.75 85 LEU A CA 1
ATOM 673 C C . LEU A 1 85 ? -0.161 8.106 -3.670 1.00 90.75 85 LEU A C 1
ATOM 675 O O . LEU A 1 85 ? -1.106 8.314 -2.917 1.00 90.75 85 LEU A O 1
ATOM 679 N N . ALA A 1 86 ? 0.447 9.077 -4.353 1.00 89.56 86 ALA A N 1
ATOM 680 C CA . ALA A 1 86 ? 0.071 10.487 -4.289 1.00 89.56 86 ALA A CA 1
ATOM 681 C C . ALA A 1 86 ? -1.032 10.889 -5.290 1.00 89.56 86 ALA A C 1
ATOM 683 O O . ALA A 1 86 ? -1.374 12.071 -5.352 1.00 89.56 86 ALA A O 1
ATOM 684 N N . GLU A 1 87 ? -1.536 9.941 -6.083 1.00 80.12 87 GLU A N 1
ATOM 685 C CA . GLU A 1 87 ? -2.680 10.113 -6.995 1.00 80.12 87 GLU A CA 1
ATOM 686 C C . GLU A 1 87 ? -4.017 9.951 -6.277 1.00 80.12 87 GLU A C 1
ATOM 688 O O . GLU A 1 87 ? -4.930 10.746 -6.596 1.00 80.12 87 GLU A O 1
#

InterPro domains:
  IPR029057 Phosphoribosyltransferase-like [SSF53271] (25-87)
  IPR044005 Double zinc ribbon domain [PF18912] (6-43)
  IPR051910 ComF/GntX DNA utilization and transformation protein [PTHR47505] (7-87)

Sequence (87 aa):
ARSDQPPRPLCRACAADLPWSRQQCRRCALPLPLDGQVCGECLRRPPAYEQAIAPWRYAFPLDSLINRFKHQAAWPLGRLLGELLAE

Secondary structure (DSSP, 8-state):
----PPPPS--HHHHHTS-B--SB-TTT--B-SSTT---HHHHHS--SSS-----B-S-TTHHHHHHHHHHS--HHHHHHHHHHHT-

Organism: Pseudomonas aeruginosa (NCBI:txid287)

Radius of gyration: 15.65 Å; chains: 1; bounding box: 37×34×39 Å

Foldseek 3Di:
DPDPDPDQPADPVRVVPFAFQAAAAQAERHHDPHHPHHDPCCVVDPDPDRHDDDGHDCDPPVVVLVCCVPPVVPVVSVVSVVVVSVD

pLDDT: mean 89.96, std 12.64, range [37.5, 97.94]